Protein AF-A0A9Q6N7H1-F1 (afdb_monomer_lite)

Structure (mmCIF, N/CA/C/O backbone):
data_AF-A0A9Q6N7H1-F1
#
_entry.id   AF-A0A9Q6N7H1-F1
#
loop_
_atom_site.group_PDB
_atom_site.id
_atom_site.type_symbol
_atom_site.label_atom_id
_atom_site.label_alt_id
_atom_site.label_comp_id
_atom_site.label_asym_id
_atom_site.label_entity_id
_atom_site.label_seq_id
_atom_site.pdbx_PDB_ins_code
_atom_site.Cartn_x
_atom_site.Cartn_y
_atom_site.Cartn_z
_atom_site.occupancy
_atom_site.B_iso_or_equiv
_atom_site.auth_seq_id
_atom_site.auth_comp_id
_atom_site.auth_asym_id
_atom_site.auth_atom_id
_atom_site.pdbx_PDB_model_num
ATOM 1 N N . MET A 1 1 ? 31.679 -38.097 -12.441 1.00 53.19 1 MET A N 1
ATOM 2 C CA . MET A 1 1 ? 30.919 -36.877 -12.787 1.00 53.19 1 MET A CA 1
ATOM 3 C C . MET A 1 1 ? 29.824 -36.692 -11.748 1.00 53.19 1 MET A C 1
ATOM 5 O O . MET A 1 1 ? 28.789 -37.334 -11.844 1.00 53.19 1 MET A O 1
ATOM 9 N N . SER A 1 2 ? 30.082 -35.903 -10.707 1.00 49.56 2 SER A N 1
ATOM 10 C CA . SER A 1 2 ? 29.137 -35.675 -9.607 1.00 49.56 2 SER A CA 1
ATOM 11 C C . SER A 1 2 ? 28.218 -34.517 -9.990 1.00 49.56 2 SER A C 1
ATOM 13 O O . SER A 1 2 ? 28.623 -33.361 -9.922 1.00 49.56 2 SER A O 1
ATOM 15 N N . GLN A 1 3 ? 27.012 -34.813 -10.472 1.00 61.59 3 GLN A N 1
ATOM 16 C CA . GLN A 1 3 ? 26.020 -33.783 -10.779 1.00 61.59 3 GLN A CA 1
ATOM 17 C C . GLN A 1 3 ? 25.401 -33.287 -9.469 1.00 61.59 3 GLN A C 1
ATOM 19 O O . GLN A 1 3 ? 24.604 -33.982 -8.844 1.00 61.59 3 GLN A O 1
ATOM 24 N N . THR A 1 4 ? 25.785 -32.094 -9.022 1.00 62.22 4 THR A N 1
ATOM 25 C CA . THR A 1 4 ? 25.113 -31.416 -7.910 1.00 62.22 4 THR A CA 1
ATOM 26 C C . THR A 1 4 ? 23.775 -30.887 -8.411 1.00 62.22 4 THR A C 1
ATOM 28 O O . THR A 1 4 ? 23.733 -29.903 -9.152 1.00 62.22 4 THR A O 1
ATOM 31 N N . LEU A 1 5 ? 22.683 -31.560 -8.042 1.00 66.44 5 LEU A N 1
ATOM 32 C CA . LEU A 1 5 ? 21.327 -31.067 -8.275 1.00 66.44 5 LEU A CA 1
ATOM 33 C C . LEU A 1 5 ? 21.184 -29.672 -7.635 1.00 66.44 5 LEU A C 1
ATOM 35 O O . LEU A 1 5 ? 21.601 -29.496 -6.487 1.00 66.44 5 LEU A O 1
ATOM 39 N N . PRO A 1 6 ? 20.615 -28.678 -8.337 1.00 64.31 6 PRO A N 1
ATOM 40 C CA . PRO A 1 6 ? 20.363 -27.374 -7.744 1.00 64.31 6 PRO A CA 1
ATOM 41 C C . PRO A 1 6 ? 19.413 -27.546 -6.555 1.00 64.31 6 PRO A C 1
ATOM 43 O O . PRO A 1 6 ? 18.303 -28.057 -6.704 1.00 64.31 6 PRO A O 1
ATOM 46 N N . VAL A 1 7 ? 19.864 -27.135 -5.366 1.00 68.19 7 VAL A N 1
ATOM 47 C CA . VAL A 1 7 ? 19.034 -27.065 -4.159 1.00 68.19 7 VAL A CA 1
ATOM 48 C C . VAL A 1 7 ? 17.846 -26.164 -4.484 1.00 68.19 7 VAL A C 1
ATOM 50 O O . VAL A 1 7 ? 18.008 -24.959 -4.681 1.00 68.19 7 VAL A O 1
ATOM 53 N N . ALA A 1 8 ? 16.654 -26.754 -4.601 1.00 64.69 8 ALA A N 1
ATOM 54 C CA . ALA A 1 8 ? 15.433 -25.986 -4.782 1.00 64.69 8 ALA A CA 1
ATOM 55 C C . ALA A 1 8 ? 15.312 -24.995 -3.610 1.00 64.69 8 ALA A C 1
ATOM 57 O O . ALA A 1 8 ? 15.533 -25.394 -2.463 1.00 64.69 8 ALA A O 1
ATOM 58 N N . PRO A 1 9 ? 14.993 -23.715 -3.863 1.00 70.75 9 PRO A N 1
ATOM 59 C CA . PRO A 1 9 ? 14.917 -22.716 -2.808 1.00 70.75 9 PRO A CA 1
ATOM 60 C C . PRO A 1 9 ? 13.924 -23.181 -1.740 1.00 70.75 9 PRO A C 1
ATOM 62 O O . PRO A 1 9 ? 12.741 -23.395 -2.022 1.00 70.75 9 PRO A O 1
ATOM 65 N N . GLN A 1 10 ? 14.413 -23.371 -0.514 1.00 72.12 10 GLN A N 1
ATOM 66 C CA . GLN A 1 10 ? 13.589 -23.786 0.612 1.00 72.12 10 GLN A CA 1
ATOM 67 C C . GLN A 1 10 ? 12.590 -22.664 0.897 1.00 72.12 10 GLN A C 1
ATOM 69 O O . GLN A 1 10 ? 12.964 -21.575 1.329 1.00 72.12 10 GLN A O 1
ATOM 74 N N . ARG A 1 11 ? 11.309 -22.904 0.601 1.00 66.62 11 ARG A N 1
ATOM 75 C CA . ARG A 1 11 ? 10.240 -21.944 0.887 1.00 66.62 11 ARG A CA 1
ATOM 76 C C . ARG A 1 11 ? 10.117 -21.800 2.400 1.00 66.62 11 ARG A C 1
ATOM 78 O O . ARG A 1 11 ? 9.540 -22.650 3.072 1.00 66.62 11 ARG A O 1
ATOM 85 N N . THR A 1 12 ? 10.684 -20.733 2.946 1.00 73.00 12 THR A N 1
ATOM 86 C CA . THR A 1 12 ? 10.597 -20.401 4.366 1.00 73.00 12 THR A CA 1
ATOM 87 C C . THR A 1 12 ? 9.216 -19.824 4.667 1.00 73.00 12 THR A C 1
ATOM 89 O O . THR A 1 12 ? 8.992 -18.617 4.661 1.00 73.00 12 THR A O 1
ATOM 92 N N . PHE A 1 13 ? 8.260 -20.707 4.963 1.00 77.69 13 PHE A N 1
ATOM 93 C CA . PHE A 1 13 ? 6.891 -20.337 5.353 1.00 77.69 13 PHE A CA 1
ATOM 94 C C . PHE A 1 13 ? 6.805 -19.519 6.656 1.00 77.69 13 PHE A C 1
ATOM 96 O O . PHE A 1 13 ? 5.743 -18.993 6.978 1.00 77.69 13 PHE A O 1
ATOM 103 N N . GLY A 1 14 ? 7.911 -19.366 7.392 1.00 89.31 14 GLY A N 1
ATOM 104 C CA . GLY A 1 14 ? 7.947 -18.619 8.650 1.00 89.31 14 GLY A CA 1
ATOM 105 C C . GLY A 1 14 ? 7.576 -17.143 8.499 1.00 89.31 14 GLY A C 1
ATOM 106 O O . GLY A 1 14 ? 6.792 -16.636 9.292 1.00 89.31 14 GLY A O 1
ATOM 107 N N . ALA A 1 15 ? 8.071 -16.461 7.461 1.00 89.50 15 ALA A N 1
ATOM 108 C CA . ALA A 1 15 ? 7.789 -15.039 7.252 1.00 89.50 15 ALA A CA 1
ATOM 109 C C . ALA A 1 15 ? 6.299 -14.734 6.974 1.00 89.50 15 ALA A C 1
ATOM 111 O O . ALA A 1 15 ? 5.737 -13.893 7.678 1.00 89.50 15 ALA A O 1
ATOM 112 N N . PRO A 1 16 ? 5.617 -15.400 6.014 1.00 91.50 16 PRO A N 1
ATOM 113 C CA . PRO A 1 16 ? 4.194 -15.148 5.783 1.00 91.50 16 PRO A CA 1
ATOM 114 C C . PRO A 1 16 ? 3.322 -15.590 6.963 1.00 91.50 16 PRO A C 1
ATOM 116 O O . PRO A 1 16 ? 2.347 -14.912 7.274 1.00 91.50 16 PRO A O 1
ATOM 119 N N . LEU A 1 17 ? 3.684 -16.675 7.658 1.00 94.31 17 LEU A N 1
ATOM 120 C CA . LEU A 1 17 ? 2.961 -17.107 8.853 1.00 94.31 17 LEU A CA 1
ATOM 121 C C . LEU A 1 17 ? 3.080 -16.078 9.982 1.00 94.31 17 LEU A C 1
ATOM 123 O O . LEU A 1 17 ? 2.081 -15.720 10.597 1.00 94.31 17 LEU A O 1
ATOM 127 N N . PHE A 1 18 ? 4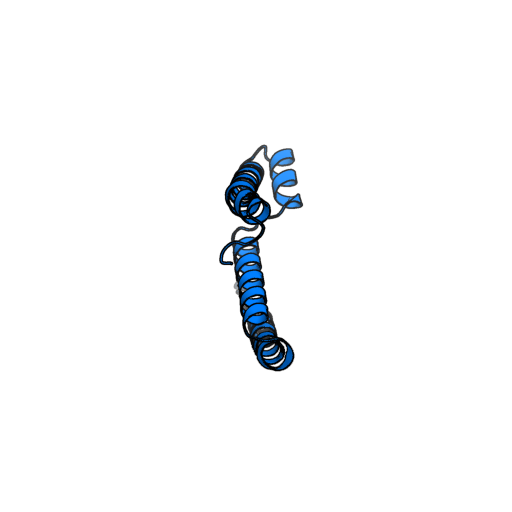.284 -15.559 10.223 1.00 95.38 18 PHE A N 1
ATOM 128 C CA . PHE A 1 18 ? 4.515 -14.517 11.219 1.00 95.38 18 PHE A CA 1
ATOM 129 C C . PHE A 1 18 ? 3.757 -13.227 10.882 1.00 95.38 18 PHE A C 1
ATOM 131 O O . PHE A 1 18 ? 3.115 -12.644 11.753 1.00 95.38 18 PHE A O 1
ATOM 138 N N . ALA A 1 19 ? 3.760 -12.816 9.610 1.00 94.00 19 ALA A N 1
ATOM 139 C CA . ALA A 1 19 ? 2.979 -11.671 9.150 1.00 94.00 19 ALA A CA 1
ATOM 140 C C . ALA A 1 19 ? 1.470 -11.880 9.364 1.00 94.00 19 ALA A C 1
ATOM 142 O O . ALA A 1 19 ? 0.793 -10.970 9.836 1.00 94.00 19 ALA A O 1
ATOM 143 N N . LEU A 1 20 ? 0.948 -13.080 9.078 1.00 95.75 20 LEU A N 1
ATOM 144 C CA . LEU A 1 20 ? -0.457 -13.420 9.312 1.00 95.75 20 LEU A CA 1
ATOM 145 C C . LEU A 1 20 ? -0.808 -13.384 10.805 1.00 95.75 20 LEU A C 1
ATOM 147 O O . LEU A 1 20 ? -1.831 -12.812 11.174 1.00 95.75 20 LEU A O 1
ATOM 151 N N . LEU A 1 21 ? 0.047 -13.949 11.663 1.00 97.56 21 LEU A N 1
ATOM 152 C CA . LEU A 1 21 ? -0.137 -13.922 13.116 1.00 97.56 21 LEU A CA 1
ATOM 153 C C . LEU A 1 21 ? -0.161 -12.490 13.654 1.00 97.56 21 LEU A C 1
ATOM 155 O O . LEU A 1 21 ? -1.039 -12.156 14.447 1.00 97.56 21 LEU A O 1
ATOM 159 N N . LEU A 1 22 ? 0.748 -11.629 13.187 1.00 97.25 22 LEU A N 1
ATOM 160 C CA . LEU A 1 22 ? 0.738 -10.205 13.525 1.00 97.25 22 LEU A CA 1
ATOM 161 C C . LEU A 1 22 ? -0.537 -9.507 13.041 1.00 97.25 22 LEU A C 1
ATOM 163 O O . LEU A 1 22 ? -1.099 -8.701 13.779 1.00 97.25 22 LEU A O 1
ATOM 167 N N . LEU A 1 23 ? -1.013 -9.823 11.834 1.00 97.31 23 LEU A N 1
ATOM 168 C CA . LEU A 1 23 ? -2.226 -9.219 11.285 1.00 97.31 23 LEU A CA 1
ATOM 169 C C . LEU A 1 23 ? -3.464 -9.587 12.110 1.00 97.31 23 LEU A C 1
ATOM 171 O O . LEU A 1 23 ? -4.252 -8.715 12.470 1.00 97.31 23 LEU A O 1
ATOM 175 N N . VAL A 1 24 ? -3.615 -10.875 12.429 1.00 97.88 24 VAL A N 1
ATOM 176 C CA . VAL A 1 24 ? -4.743 -11.397 13.211 1.00 97.88 24 VAL A CA 1
ATOM 177 C C . VAL A 1 24 ? -4.665 -10.909 14.656 1.00 97.88 24 VAL A C 1
ATOM 179 O O . VAL A 1 24 ? -5.652 -10.396 15.180 1.00 97.88 24 VAL A O 1
ATOM 182 N N . GLY A 1 25 ? -3.495 -11.005 15.291 1.00 98.00 25 GLY A N 1
ATOM 183 C CA . GLY A 1 25 ? -3.283 -10.513 16.653 1.00 98.00 25 GLY A CA 1
ATOM 184 C C . GLY A 1 25 ? -3.537 -9.010 16.766 1.00 98.00 25 GLY A C 1
ATOM 185 O O . GLY A 1 25 ? -4.244 -8.569 17.671 1.00 98.00 25 GLY A O 1
ATOM 186 N N . GLY A 1 26 ? -3.044 -8.234 15.796 1.00 97.38 26 GLY A N 1
ATOM 187 C CA . GLY A 1 26 ? -3.333 -6.810 15.672 1.00 97.38 26 GLY A CA 1
ATOM 188 C C . GLY A 1 26 ? -4.830 -6.544 15.535 1.00 97.38 26 GLY A C 1
ATOM 189 O O . GLY A 1 26 ? -5.376 -5.764 16.309 1.00 97.38 26 GLY A O 1
ATOM 190 N N . ALA A 1 27 ? -5.519 -7.223 14.614 1.00 97.56 27 ALA A N 1
ATOM 191 C CA . ALA A 1 27 ? -6.958 -7.056 14.406 1.00 97.56 27 ALA A CA 1
ATOM 192 C C . ALA A 1 27 ? -7.778 -7.336 15.678 1.00 97.56 27 ALA A C 1
ATOM 194 O O . ALA A 1 27 ? -8.662 -6.550 16.013 1.00 97.56 27 ALA A O 1
ATOM 195 N N . LEU A 1 28 ? -7.463 -8.402 16.421 1.00 97.88 28 LEU A N 1
ATOM 196 C CA . LEU A 1 28 ? -8.138 -8.731 17.684 1.00 97.88 28 LEU A CA 1
ATOM 197 C C . LEU A 1 28 ? -7.878 -7.680 18.773 1.00 97.88 28 LEU A C 1
ATOM 199 O O . LEU A 1 28 ? -8.802 -7.258 19.473 1.00 97.88 28 LEU A O 1
ATOM 203 N N . PHE A 1 29 ? -6.634 -7.213 18.895 1.00 97.75 29 PHE A N 1
ATOM 204 C CA . PHE A 1 29 ? -6.278 -6.141 19.825 1.00 97.75 29 PHE A CA 1
ATOM 205 C C . PHE A 1 29 ? -7.030 -4.843 19.493 1.00 97.75 29 PHE A C 1
ATOM 207 O O . PHE A 1 29 ? -7.651 -4.221 20.350 1.00 97.75 29 PHE A O 1
ATOM 214 N N . LEU A 1 30 ? -7.043 -4.466 18.219 1.00 97.62 30 LEU A N 1
ATOM 215 C CA . LEU A 1 30 ? -7.709 -3.269 17.721 1.00 97.62 30 LEU A CA 1
ATOM 216 C C . LEU A 1 30 ? -9.231 -3.334 17.883 1.00 97.62 30 LEU A C 1
ATOM 218 O O . LEU A 1 30 ? -9.844 -2.338 18.265 1.00 97.62 30 LEU A O 1
ATOM 222 N N . GLN A 1 31 ? -9.831 -4.504 17.665 1.00 97.12 31 GLN A N 1
ATOM 223 C CA . GLN A 1 31 ? -11.262 -4.722 17.863 1.00 97.12 31 GLN A CA 1
ATOM 224 C C . GLN A 1 31 ? -11.682 -4.528 19.324 1.00 97.12 31 GLN A C 1
ATOM 226 O O . GLN A 1 31 ? -12.763 -4.002 19.575 1.00 97.12 31 GLN A O 1
ATOM 231 N N . THR A 1 32 ? -10.846 -4.953 20.275 1.00 96.62 32 THR A N 1
ATOM 232 C CA . THR A 1 32 ? -11.161 -4.889 21.712 1.00 96.62 32 THR A CA 1
ATOM 233 C C . THR A 1 32 ? -10.873 -3.522 22.330 1.00 96.62 32 THR A C 1
ATOM 235 O O . THR A 1 32 ? -11.604 -3.113 23.225 1.00 96.62 32 THR A O 1
ATOM 238 N N . GLN A 1 33 ? -9.849 -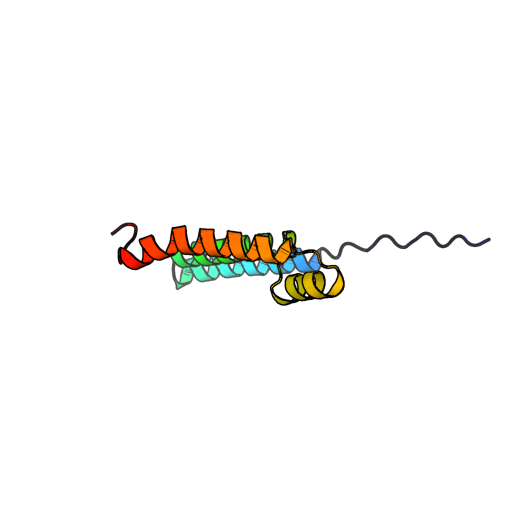2.805 21.853 1.00 96.88 33 GLN A N 1
ATOM 239 C CA . GLN A 1 33 ? -9.388 -1.550 22.467 1.00 96.88 33 GLN A CA 1
ATOM 240 C C . GLN A 1 33 ? -9.876 -0.274 21.763 1.00 96.88 33 GLN A C 1
ATOM 242 O O . GLN A 1 33 ? -9.955 0.775 22.394 1.00 96.88 33 GLN A O 1
ATOM 247 N N . VAL A 1 34 ? -10.161 -0.328 20.456 1.00 95.75 34 VAL A N 1
ATOM 248 C CA . VAL A 1 34 ? -10.452 0.871 19.637 1.00 95.75 34 VAL A CA 1
ATOM 249 C C . VAL A 1 34 ? -11.761 0.728 18.862 1.00 95.75 34 VAL A C 1
ATOM 251 O O . VAL A 1 34 ? -12.554 1.664 18.799 1.00 95.75 34 VAL A O 1
ATOM 254 N N . GLY A 1 35 ? -11.995 -0.445 18.270 1.00 95.31 35 GLY A N 1
ATOM 255 C CA . GLY A 1 35 ? -13.217 -0.792 17.548 1.00 95.31 35 GLY A CA 1
ATOM 256 C C . GLY A 1 35 ? -13.013 -1.110 16.063 1.00 95.31 35 GLY A C 1
ATOM 257 O O . GLY A 1 35 ? -11.914 -1.030 15.506 1.00 95.31 35 GLY A O 1
ATOM 258 N N . ALA A 1 36 ? -14.120 -1.456 15.401 1.00 95.75 36 ALA A N 1
ATOM 259 C CA . ALA A 1 36 ? -14.125 -2.055 14.062 1.00 95.75 36 ALA A CA 1
ATOM 260 C C . ALA A 1 36 ? -13.504 -1.168 12.970 1.00 95.75 36 ALA A C 1
ATOM 262 O O . ALA A 1 36 ? -12.852 -1.671 12.057 1.00 95.75 36 ALA A O 1
ATOM 263 N N . ARG A 1 37 ? -13.644 0.161 13.068 1.00 95.25 37 ARG A N 1
ATOM 264 C CA . ARG A 1 37 ? -13.074 1.090 12.078 1.00 95.25 37 ARG A CA 1
ATOM 265 C C . ARG A 1 37 ? -11.556 0.946 11.964 1.00 95.25 37 ARG A C 1
ATOM 267 O O . ARG A 1 37 ? -11.027 0.947 10.856 1.00 95.25 37 ARG A O 1
ATOM 274 N N . GLN A 1 38 ? -10.855 0.792 13.085 1.00 97.19 38 GLN A N 1
ATOM 275 C CA . GLN A 1 38 ? -9.398 0.683 13.069 1.00 97.19 38 GLN A CA 1
ATOM 276 C C . GLN A 1 38 ? -8.937 -0.689 12.549 1.00 97.19 38 GLN A C 1
ATOM 278 O O . GLN A 1 38 ? -7.903 -0.779 11.891 1.00 97.19 38 GLN A O 1
ATOM 283 N N . VAL A 1 39 ? -9.739 -1.741 12.751 1.00 97.81 39 VAL A N 1
ATOM 284 C CA . VAL A 1 39 ? -9.521 -3.053 12.119 1.00 97.81 39 VAL A CA 1
ATOM 285 C C . VAL A 1 39 ? -9.636 -2.946 10.599 1.00 97.81 39 VAL A C 1
ATOM 287 O O . VAL A 1 39 ? -8.768 -3.440 9.884 1.00 97.81 39 VAL A O 1
ATOM 290 N N . LEU A 1 40 ? -10.655 -2.248 10.089 1.00 97.44 40 LEU A N 1
ATOM 291 C CA . LEU A 1 40 ? -10.806 -2.020 8.648 1.00 97.44 40 LEU A CA 1
ATOM 292 C C . LEU A 1 40 ? -9.612 -1.253 8.064 1.00 97.44 40 LEU A C 1
ATOM 294 O O . LEU A 1 40 ? -9.128 -1.606 6.992 1.00 97.44 40 LEU A O 1
ATOM 298 N N . LEU A 1 41 ? -9.095 -0.249 8.780 1.00 96.69 41 LEU A N 1
ATOM 299 C CA . LEU A 1 41 ? -7.899 0.487 8.360 1.00 96.69 41 LEU A CA 1
ATOM 300 C C . LEU A 1 41 ? -6.637 -0.387 8.366 1.00 96.69 41 LEU A C 1
ATOM 302 O O . LEU A 1 41 ? -5.829 -0.280 7.444 1.00 96.69 41 LEU A O 1
ATOM 306 N N . LEU A 1 42 ? -6.481 -1.282 9.349 1.00 97.75 42 LEU A N 1
ATOM 307 C CA . LEU A 1 42 ? -5.395 -2.267 9.363 1.00 97.75 42 LEU A CA 1
ATOM 308 C C . LEU A 1 42 ? -5.466 -3.179 8.132 1.00 97.75 42 LEU A C 1
ATOM 310 O O . LEU A 1 42 ? -4.466 -3.356 7.437 1.00 97.75 42 LEU A O 1
ATOM 314 N N . LEU A 1 43 ? -6.648 -3.734 7.847 1.00 97.50 43 LEU A N 1
ATOM 315 C CA . LEU A 1 43 ? -6.863 -4.610 6.694 1.00 97.50 43 LEU A CA 1
ATOM 316 C C . LEU A 1 43 ? -6.621 -3.875 5.373 1.00 97.50 43 LEU A C 1
ATOM 318 O O . LEU A 1 43 ? -5.987 -4.428 4.475 1.00 97.50 43 LEU A O 1
ATOM 322 N N . LEU A 1 44 ? -7.059 -2.617 5.270 1.00 97.31 44 LEU A N 1
ATOM 323 C CA . LEU A 1 44 ? -6.785 -1.772 4.111 1.00 97.31 44 LEU A CA 1
ATOM 324 C C . LEU A 1 44 ? -5.278 -1.555 3.930 1.00 97.31 44 LEU A C 1
ATOM 326 O O . LEU A 1 44 ? -4.764 -1.750 2.831 1.00 97.31 44 LEU A O 1
ATOM 330 N N . GLY A 1 45 ? -4.551 -1.218 4.998 1.00 97.06 45 GLY A N 1
ATOM 331 C CA . GLY A 1 45 ? -3.095 -1.069 4.960 1.00 97.06 45 GLY A CA 1
ATOM 332 C C . GLY A 1 45 ? -2.380 -2.355 4.536 1.00 97.06 45 GLY A C 1
ATOM 333 O O . GLY A 1 45 ? -1.465 -2.311 3.714 1.00 97.06 45 GLY A O 1
ATOM 334 N N . ALA A 1 46 ? -2.834 -3.508 5.031 1.00 97.12 46 ALA A N 1
ATOM 335 C CA . ALA A 1 46 ? -2.301 -4.816 4.660 1.00 97.12 46 ALA A CA 1
ATOM 336 C C . ALA A 1 46 ? -2.530 -5.139 3.178 1.00 97.12 46 ALA A C 1
ATOM 338 O O . ALA A 1 46 ? -1.604 -5.558 2.483 1.00 97.12 46 ALA A O 1
ATOM 339 N N . ALA A 1 47 ? -3.748 -4.899 2.683 1.00 96.56 47 ALA A N 1
ATOM 340 C CA . ALA A 1 47 ? -4.095 -5.087 1.281 1.00 96.56 47 ALA A CA 1
ATOM 341 C C . ALA A 1 47 ? -3.255 -4.173 0.377 1.00 96.56 47 ALA A C 1
ATOM 343 O O . ALA A 1 47 ? -2.651 -4.646 -0.585 1.00 96.56 47 ALA A O 1
ATOM 344 N N . LEU A 1 48 ? -3.134 -2.886 0.724 1.00 95.31 48 LEU A N 1
ATOM 345 C CA . LEU A 1 48 ? -2.279 -1.943 0.004 1.00 95.31 48 LEU A CA 1
ATOM 346 C C . LEU A 1 48 ? -0.818 -2.417 -0.004 1.00 95.31 48 LEU A C 1
ATOM 348 O O . LEU A 1 48 ? -0.216 -2.510 -1.072 1.00 95.31 48 LEU A O 1
ATOM 352 N N . GLY A 1 49 ? -0.264 -2.814 1.143 1.00 94.31 49 GLY A N 1
ATOM 353 C CA . GLY A 1 49 ? 1.096 -3.350 1.233 1.00 94.31 49 GLY A CA 1
ATOM 354 C C . GLY A 1 49 ? 1.322 -4.577 0.343 1.00 94.31 49 GLY A C 1
ATOM 355 O O . GLY A 1 49 ? 2.316 -4.639 -0.382 1.00 94.31 49 GLY A O 1
ATOM 356 N N . LEU A 1 50 ? 0.373 -5.519 0.331 1.00 95.38 50 LEU A N 1
ATOM 357 C CA . LEU A 1 50 ? 0.436 -6.715 -0.509 1.00 95.38 50 LEU A CA 1
ATOM 358 C C . LEU A 1 50 ? 0.402 -6.369 -2.005 1.00 95.38 50 LEU A C 1
ATOM 360 O O . LEU A 1 50 ? 1.190 -6.920 -2.776 1.00 95.38 50 LEU A O 1
ATOM 364 N N . THR A 1 51 ? -0.461 -5.434 -2.420 1.00 93.56 51 THR A N 1
ATOM 365 C CA . THR A 1 51 ? -0.519 -4.984 -3.823 1.00 93.56 51 THR A CA 1
ATOM 366 C C . THR A 1 51 ? 0.786 -4.322 -4.266 1.00 93.56 51 THR A C 1
ATOM 368 O O . THR A 1 51 ? 1.286 -4.628 -5.349 1.00 93.56 51 THR A O 1
ATOM 371 N N . LEU A 1 52 ? 1.386 -3.481 -3.416 1.00 92.19 52 LEU A N 1
ATOM 372 C CA . LEU A 1 52 ? 2.660 -2.816 -3.700 1.00 92.19 52 LEU A CA 1
ATOM 373 C C . LEU A 1 52 ? 3.812 -3.818 -3.807 1.00 92.19 52 LEU A C 1
ATOM 375 O O . LEU A 1 52 ? 4.624 -3.724 -4.732 1.00 92.19 52 LEU A O 1
ATOM 379 N N . TYR A 1 53 ? 3.856 -4.796 -2.896 1.00 92.38 53 TYR A N 1
ATOM 380 C CA . TYR A 1 53 ? 4.839 -5.875 -2.927 1.00 92.38 53 TYR A CA 1
ATOM 381 C C . TYR A 1 53 ? 4.731 -6.688 -4.222 1.00 92.38 53 TYR A C 1
ATOM 383 O O . TYR A 1 53 ? 5.729 -6.865 -4.922 1.00 92.38 53 TYR A O 1
ATOM 391 N N . HIS A 1 54 ? 3.521 -7.120 -4.592 1.00 91.81 54 HIS A N 1
ATOM 392 C CA . HIS A 1 54 ? 3.303 -7.910 -5.806 1.00 91.81 54 HIS A CA 1
ATOM 393 C C . HIS A 1 54 ? 3.590 -7.142 -7.095 1.00 91.81 54 HIS A C 1
ATOM 395 O O . HIS A 1 54 ? 4.131 -7.715 -8.038 1.00 91.81 54 HIS A O 1
ATOM 401 N N . ALA A 1 55 ? 3.269 -5.851 -7.140 1.00 89.38 55 ALA A N 1
ATOM 402 C CA . ALA A 1 55 ? 3.559 -5.015 -8.297 1.00 89.38 55 ALA A CA 1
ATOM 403 C C . ALA A 1 55 ? 5.050 -4.637 -8.414 1.00 89.38 55 ALA A C 1
ATOM 405 O O . ALA A 1 55 ? 5.423 -3.959 -9.373 1.00 89.38 55 ALA A O 1
ATOM 406 N N . ALA A 1 56 ? 5.895 -5.023 -7.440 1.00 87.94 56 ALA A N 1
ATOM 407 C CA . ALA A 1 56 ? 7.264 -4.521 -7.274 1.00 87.94 56 ALA A CA 1
ATOM 408 C C . ALA A 1 56 ? 7.326 -2.986 -7.402 1.00 87.94 56 ALA A C 1
ATOM 410 O O . ALA A 1 56 ? 8.271 -2.403 -7.949 1.00 87.94 56 ALA A O 1
ATOM 411 N N . PHE A 1 57 ? 6.260 -2.332 -6.937 1.00 88.88 57 PHE A N 1
ATOM 412 C CA . PHE A 1 57 ? 6.005 -0.931 -7.196 1.00 88.88 57 PHE A CA 1
ATOM 413 C C . PHE A 1 57 ? 6.791 -0.096 -6.193 1.00 88.88 57 PHE A C 1
ATOM 415 O O . PHE A 1 57 ? 6.384 0.098 -5.050 1.00 88.88 57 PHE A O 1
ATOM 422 N N . GLY A 1 58 ? 7.964 0.365 -6.623 1.00 88.25 58 GLY A N 1
ATOM 423 C CA . GLY A 1 58 ? 8.867 1.169 -5.811 1.00 88.25 58 GLY A CA 1
ATOM 424 C C . GLY A 1 58 ? 9.155 2.517 -6.454 1.00 88.25 58 GLY A C 1
ATOM 425 O O . GLY A 1 58 ? 9.349 2.617 -7.667 1.00 88.25 58 GLY A O 1
ATOM 426 N N . PHE A 1 59 ? 9.248 3.560 -5.629 1.00 88.19 59 PHE A N 1
ATOM 427 C CA . PHE A 1 59 ? 9.648 4.887 -6.091 1.00 88.19 59 PHE A CA 1
ATOM 428 C C . PHE A 1 59 ? 11.084 4.870 -6.628 1.00 88.19 59 PHE A C 1
ATOM 430 O O . PHE A 1 59 ? 11.319 5.181 -7.793 1.00 88.19 59 PHE A O 1
ATOM 437 N N . THR A 1 60 ? 12.037 4.389 -5.830 1.00 92.94 60 THR A N 1
ATOM 438 C CA . THR A 1 60 ? 13.464 4.368 -6.190 1.00 92.94 60 THR A CA 1
ATOM 439 C C . THR A 1 60 ? 13.793 3.412 -7.343 1.00 92.94 60 THR A C 1
ATOM 441 O O . THR A 1 60 ? 14.662 3.706 -8.165 1.00 92.94 60 THR A O 1
ATOM 444 N N . SER A 1 61 ? 13.131 2.252 -7.424 1.00 90.44 61 SER A N 1
ATOM 445 C CA . SER A 1 61 ? 13.406 1.248 -8.463 1.00 90.44 61 SER A CA 1
ATOM 446 C C . SER A 1 61 ? 12.940 1.711 -9.844 1.00 90.44 61 SER A C 1
ATOM 448 O O . SER A 1 61 ? 13.698 1.583 -10.805 1.00 90.44 61 SER A O 1
ATOM 450 N N . ALA A 1 62 ?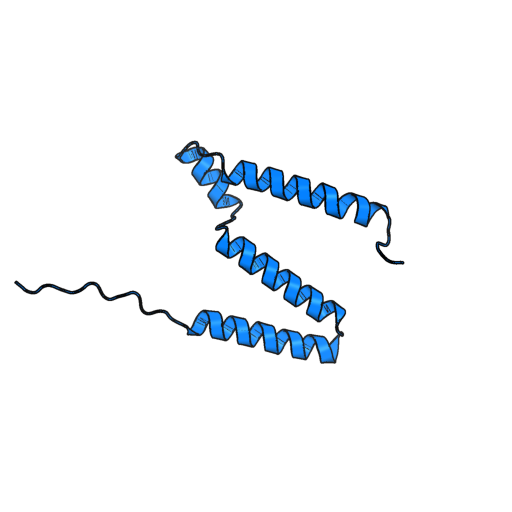 11.746 2.308 -9.943 1.00 92.06 62 ALA A N 1
ATOM 451 C CA . ALA A 1 62 ? 11.198 2.810 -11.202 1.00 92.06 62 ALA A CA 1
ATOM 452 C C . ALA A 1 62 ? 12.094 3.881 -11.844 1.00 92.06 62 ALA A C 1
ATOM 454 O O . ALA A 1 62 ? 12.375 3.808 -13.040 1.00 92.06 62 ALA A O 1
ATOM 455 N N . TRP A 1 63 ? 12.603 4.828 -11.048 1.00 93.25 63 TRP A N 1
ATOM 456 C CA . TRP A 1 63 ? 13.546 5.848 -11.520 1.00 93.25 63 TRP A CA 1
ATOM 457 C C . TRP A 1 63 ? 14.865 5.244 -11.999 1.00 93.25 63 TRP A C 1
ATOM 459 O O . TRP A 1 63 ? 15.359 5.604 -13.067 1.00 93.25 63 TRP A O 1
ATOM 469 N N . ARG A 1 64 ? 15.418 4.281 -11.253 1.00 94.44 64 ARG A N 1
ATOM 470 C CA . ARG A 1 64 ? 16.659 3.595 -11.635 1.00 94.44 64 ARG A CA 1
ATOM 471 C C . ARG A 1 64 ? 16.516 2.865 -12.970 1.00 94.44 64 ARG A C 1
ATOM 473 O O . ARG A 1 64 ? 17.379 3.010 -13.828 1.00 94.44 64 ARG A O 1
ATOM 480 N N . VAL A 1 65 ? 15.430 2.111 -13.147 1.00 94.50 65 VAL A N 1
ATOM 481 C CA . VAL A 1 65 ? 15.121 1.392 -14.396 1.00 94.50 65 VAL A CA 1
ATOM 482 C C . VAL A 1 65 ? 14.898 2.372 -15.548 1.00 94.50 65 VAL A C 1
ATOM 484 O O . VAL A 1 65 ? 15.353 2.129 -16.662 1.00 94.50 65 VAL A O 1
ATOM 487 N N . PHE A 1 66 ? 14.258 3.514 -15.299 1.00 95.19 66 PHE A N 1
ATOM 488 C CA . PHE A 1 66 ? 14.095 4.542 -16.321 1.00 95.19 66 PHE A CA 1
ATOM 489 C C . PHE A 1 66 ? 15.433 5.146 -16.769 1.00 95.19 66 PHE A C 1
ATOM 491 O O . PHE A 1 66 ? 15.677 5.250 -17.966 1.00 95.19 66 PHE A O 1
ATOM 498 N N . ILE A 1 67 ? 16.316 5.511 -15.837 1.00 96.62 67 ILE A N 1
ATOM 499 C CA . ILE A 1 67 ? 17.616 6.113 -16.172 1.00 96.62 67 ILE A CA 1
ATOM 500 C C . ILE A 1 67 ? 18.524 5.095 -16.871 1.00 96.62 67 ILE A C 1
ATOM 502 O O . ILE A 1 67 ? 19.122 5.409 -17.899 1.00 96.62 67 ILE A O 1
ATOM 506 N N . ARG A 1 68 ? 18.613 3.877 -16.323 1.00 97.31 68 ARG A N 1
ATOM 507 C CA . ARG A 1 68 ? 19.512 2.827 -16.815 1.00 97.31 68 ARG A CA 1
ATOM 508 C C . ARG A 1 68 ? 19.016 2.202 -18.116 1.00 97.31 68 ARG A C 1
ATOM 510 O O . ARG A 1 68 ? 19.772 2.112 -19.075 1.00 97.31 68 ARG A O 1
ATOM 517 N N . ASP A 1 69 ? 17.751 1.790 -18.141 1.00 96.81 69 ASP A N 1
ATOM 518 C CA . ASP A 1 69 ? 17.201 0.941 -19.202 1.00 96.81 69 ASP A CA 1
ATOM 519 C C . ASP A 1 69 ? 16.262 1.718 -20.141 1.00 96.81 69 ASP A C 1
ATOM 521 O O . ASP A 1 69 ? 15.679 1.133 -21.050 1.00 96.81 69 ASP A O 1
ATOM 525 N N . ARG A 1 70 ? 16.057 3.028 -19.914 1.00 95.31 70 ARG A N 1
ATOM 526 C CA . ARG A 1 70 ? 15.115 3.894 -20.662 1.00 95.31 70 ARG A CA 1
ATOM 527 C C . ARG A 1 70 ? 13.663 3.393 -20.646 1.00 95.31 70 ARG A C 1
ATOM 529 O O . ARG A 1 70 ? 12.824 3.849 -21.422 1.00 95.31 70 ARG A O 1
ATOM 536 N N . ARG A 1 71 ? 13.319 2.488 -19.721 1.00 94.56 71 ARG A N 1
ATOM 537 C CA . ARG A 1 71 ? 11.974 1.910 -1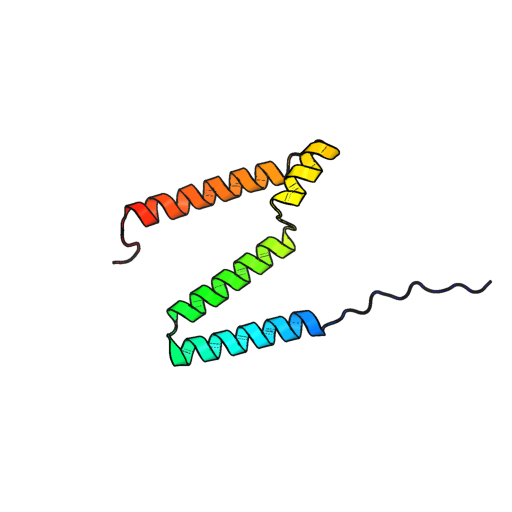9.581 1.00 94.56 71 ARG A CA 1
ATOM 538 C C . ARG A 1 71 ? 11.134 2.721 -18.596 1.00 94.56 71 ARG A C 1
ATOM 540 O O . ARG A 1 71 ? 11.209 2.531 -17.388 1.00 94.56 71 ARG A O 1
ATOM 547 N N . GLY A 1 72 ? 10.264 3.584 -19.118 1.00 93.50 72 GLY A N 1
ATOM 548 C CA . GLY A 1 72 ? 9.395 4.458 -18.312 1.00 93.50 72 GLY A CA 1
ATOM 549 C C . GLY A 1 72 ? 8.136 3.809 -17.719 1.00 93.50 72 GLY A C 1
ATOM 550 O O . GLY A 1 72 ? 7.279 4.523 -17.210 1.00 93.50 72 GLY A O 1
ATOM 551 N N . ALA A 1 73 ? 7.969 2.484 -17.793 1.00 93.81 73 ALA A N 1
ATOM 552 C CA . ALA A 1 73 ? 6.728 1.822 -17.371 1.00 93.81 73 ALA A CA 1
ATOM 553 C C . ALA A 1 73 ? 6.386 2.062 -15.889 1.00 93.81 73 ALA A C 1
ATOM 555 O O . ALA A 1 73 ? 5.236 2.366 -15.579 1.00 93.81 73 ALA A O 1
ATOM 556 N N . GLY A 1 74 ? 7.383 2.004 -14.998 1.00 93.12 74 GLY A N 1
ATOM 557 C CA . GLY A 1 74 ? 7.191 2.285 -13.572 1.00 93.12 74 GLY A CA 1
ATOM 558 C C . GLY A 1 74 ? 6.791 3.738 -13.298 1.00 93.12 74 GLY A C 1
ATOM 559 O O . GLY A 1 74 ? 5.889 3.979 -12.503 1.00 93.12 74 GLY A O 1
ATOM 560 N N . LEU A 1 75 ? 7.386 4.700 -14.015 1.00 94.50 75 LEU A N 1
ATOM 561 C CA . LEU A 1 75 ? 7.021 6.118 -13.896 1.00 94.50 75 LEU A CA 1
ATOM 562 C C . LEU A 1 75 ? 5.587 6.375 -14.365 1.00 94.50 75 LEU A C 1
ATOM 564 O O . LEU A 1 75 ? 4.831 7.059 -13.686 1.00 94.50 75 LEU A O 1
ATOM 568 N N . ARG A 1 76 ? 5.161 5.778 -15.486 1.00 94.94 76 ARG A N 1
ATOM 569 C CA . ARG A 1 76 ? 3.762 5.892 -15.931 1.00 94.94 76 ARG A CA 1
ATOM 570 C C . ARG A 1 76 ? 2.795 5.280 -14.922 1.00 94.94 76 ARG A C 1
ATOM 572 O O . ARG A 1 76 ? 1.759 5.874 -14.656 1.00 94.94 76 ARG A O 1
ATOM 579 N N . ALA A 1 77 ? 3.136 4.127 -14.345 1.00 94.19 77 ALA A N 1
ATOM 580 C CA . ALA A 1 77 ? 2.322 3.511 -13.303 1.00 94.19 77 ALA A CA 1
ATOM 581 C C . ALA A 1 77 ? 2.195 4.428 -12.070 1.00 94.19 77 ALA A C 1
ATOM 583 O O . ALA A 1 77 ? 1.107 4.536 -11.512 1.00 94.19 77 ALA A O 1
ATOM 584 N N . GLN A 1 78 ? 3.259 5.152 -11.697 1.00 94.25 78 GLN A N 1
ATOM 585 C CA . GLN A 1 78 ? 3.2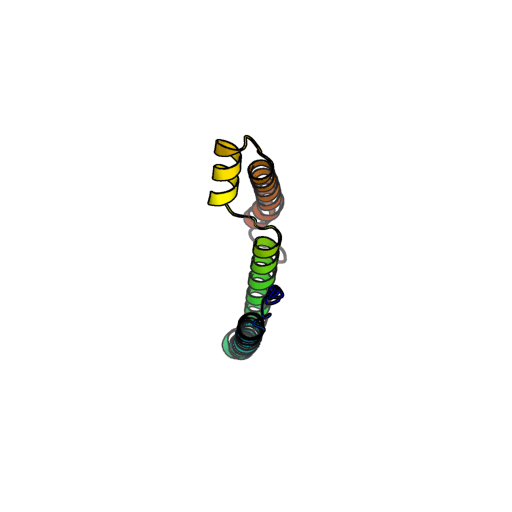01 6.188 -10.656 1.00 94.25 78 GLN A CA 1
ATOM 586 C C . GLN A 1 78 ? 2.267 7.336 -11.016 1.00 94.25 78 GLN A C 1
ATOM 588 O O . GLN A 1 78 ? 1.440 7.709 -10.190 1.00 94.25 78 GLN A O 1
ATOM 593 N N . MET A 1 79 ? 2.346 7.851 -12.243 1.00 96.25 79 MET A N 1
ATOM 594 C CA . MET A 1 79 ? 1.461 8.930 -12.685 1.00 96.25 79 MET A CA 1
ATOM 595 C C . MET A 1 79 ? -0.009 8.499 -12.712 1.00 96.25 79 MET A C 1
ATOM 597 O O . MET A 1 79 ? -0.867 9.257 -12.274 1.00 96.25 79 MET A O 1
ATOM 601 N N . VAL A 1 80 ? -0.307 7.277 -13.168 1.00 96.00 80 VAL A N 1
ATOM 602 C CA . VAL A 1 80 ? -1.676 6.732 -13.166 1.00 96.00 80 VAL A CA 1
ATOM 603 C C . VAL A 1 80 ? -2.186 6.539 -11.740 1.00 96.00 80 VAL A C 1
ATOM 605 O O . VAL A 1 80 ? -3.298 6.957 -11.432 1.00 96.00 80 VAL A O 1
ATOM 608 N N . MET A 1 81 ? -1.378 5.949 -10.856 1.00 94.75 81 MET A N 1
ATOM 609 C CA . MET A 1 81 ? -1.749 5.764 -9.452 1.00 94.75 81 MET A CA 1
ATOM 610 C C . MET A 1 81 ? -2.015 7.107 -8.762 1.00 94.75 81 MET A C 1
ATOM 612 O O . MET A 1 81 ? -3.042 7.253 -8.103 1.00 94.75 81 MET A O 1
ATOM 616 N N . LEU A 1 82 ? -1.151 8.107 -8.975 1.00 95.69 82 LEU A N 1
ATOM 617 C CA . LEU A 1 82 ? -1.342 9.457 -8.447 1.00 95.69 82 LEU A CA 1
ATOM 618 C C . LEU A 1 82 ? -2.621 10.100 -8.991 1.00 95.69 82 LEU A C 1
ATOM 620 O O . LEU A 1 82 ? -3.394 10.653 -8.216 1.00 95.69 82 LEU A O 1
ATOM 624 N N . ALA A 1 83 ? -2.865 10.009 -10.300 1.00 97.75 83 ALA A N 1
ATOM 625 C CA . ALA A 1 83 ? -4.075 10.550 -10.912 1.00 97.75 83 ALA A CA 1
ATOM 626 C C . ALA A 1 83 ? -5.340 9.924 -10.306 1.00 97.75 83 ALA A C 1
ATOM 628 O O . ALA A 1 83 ? -6.264 10.646 -9.941 1.00 97.75 83 ALA A O 1
ATOM 629 N N . LEU A 1 84 ? -5.362 8.599 -10.127 1.00 96.62 84 LEU A N 1
ATOM 630 C CA . LEU A 1 84 ? -6.474 7.902 -9.476 1.00 96.62 84 LEU A CA 1
ATOM 631 C C . LEU A 1 84 ? -6.643 8.330 -8.015 1.00 96.62 84 LEU A C 1
ATOM 633 O O . LEU A 1 84 ? -7.761 8.605 -7.590 1.00 96.62 84 LEU A O 1
ATOM 637 N N . ALA A 1 85 ? -5.549 8.434 -7.256 1.00 95.25 85 ALA A N 1
ATOM 638 C CA . ALA A 1 85 ? -5.589 8.894 -5.872 1.00 95.25 85 ALA A CA 1
ATOM 639 C C . ALA A 1 85 ? -6.143 10.324 -5.769 1.00 95.25 85 ALA A C 1
ATOM 641 O O . ALA A 1 85 ? -6.989 10.587 -4.922 1.00 95.25 85 ALA A O 1
ATOM 642 N N . VAL A 1 86 ? -5.728 11.232 -6.656 1.00 97.38 86 VAL A N 1
ATOM 643 C CA . VAL A 1 86 ? -6.253 12.604 -6.714 1.00 97.38 86 VAL A CA 1
ATOM 644 C C . VAL A 1 86 ? -7.745 12.604 -7.040 1.00 97.38 86 VAL A C 1
ATOM 646 O O . VAL A 1 86 ? -8.519 13.223 -6.314 1.00 97.38 86 VAL A O 1
ATOM 649 N N . LEU A 1 87 ? -8.166 11.879 -8.081 1.00 96.88 87 LEU A N 1
ATOM 650 C CA . LEU A 1 87 ? -9.572 11.820 -8.494 1.00 96.88 87 LEU A CA 1
ATOM 651 C C . LEU A 1 87 ? -10.488 11.226 -7.418 1.00 96.88 87 LEU A C 1
ATOM 653 O O . LEU A 1 87 ? -11.641 11.632 -7.318 1.00 96.88 87 LEU A O 1
ATOM 657 N N . LEU A 1 88 ? -9.988 10.289 -6.611 1.00 92.88 88 LEU A N 1
ATOM 658 C CA . LEU A 1 88 ? -10.753 9.676 -5.526 1.00 92.88 88 LEU A CA 1
ATOM 659 C C . LEU A 1 88 ? -10.734 10.526 -4.250 1.00 92.88 88 LEU A C 1
ATOM 661 O O . LEU A 1 88 ? -11.779 10.750 -3.642 1.00 92.88 88 LEU A O 1
ATOM 665 N N . PHE A 1 89 ? -9.560 10.997 -3.824 1.00 92.94 89 PHE A N 1
ATOM 666 C CA . PHE A 1 89 ? -9.407 11.640 -2.520 1.00 92.94 89 PHE A CA 1
ATOM 667 C C . PHE A 1 89 ? -9.721 13.131 -2.531 1.00 92.94 89 PHE A C 1
ATOM 669 O O . PHE A 1 89 ? -10.247 13.618 -1.539 1.00 92.94 89 PHE A O 1
ATOM 676 N N . PHE A 1 90 ? -9.437 13.881 -3.598 1.00 94.50 90 PHE A N 1
ATOM 677 C CA . PHE A 1 90 ? -9.662 15.333 -3.562 1.00 94.50 90 PHE A CA 1
ATOM 678 C C . PHE A 1 90 ? -11.147 15.693 -3.425 1.00 94.50 90 PHE A C 1
ATOM 680 O O . PHE A 1 90 ? -11.459 16.511 -2.559 1.00 94.50 90 PHE A O 1
ATOM 687 N N . PRO A 1 91 ? -12.081 15.073 -4.177 1.00 92.44 91 PRO A N 1
ATOM 688 C CA . PRO A 1 91 ? -13.508 15.314 -3.967 1.00 92.44 91 PRO A CA 1
ATOM 689 C C . PRO A 1 91 ? -13.965 14.890 -2.568 1.00 92.44 91 PRO A C 1
ATOM 691 O O . PRO A 1 91 ? -14.693 15.625 -1.909 1.00 92.44 91 PRO A O 1
ATOM 694 N N . ALA A 1 92 ? -13.486 13.737 -2.092 1.00 91.00 92 ALA A N 1
ATOM 695 C CA . ALA A 1 92 ? -13.798 13.219 -0.764 1.00 91.00 92 ALA A CA 1
ATOM 696 C C . ALA A 1 92 ? -13.357 14.160 0.367 1.00 91.00 92 ALA A C 1
ATOM 698 O O . ALA A 1 92 ? -14.109 14.402 1.306 1.00 91.00 92 ALA A O 1
ATOM 699 N N . LEU A 1 93 ? -12.138 14.694 0.273 1.00 89.81 93 LEU A N 1
ATOM 700 C CA . LEU A 1 93 ? -11.582 15.627 1.249 1.00 89.81 93 LEU A CA 1
ATOM 701 C C . LEU A 1 93 ? -12.268 16.995 1.166 1.00 89.81 93 LEU A C 1
ATOM 703 O O . LEU A 1 93 ? -12.536 17.602 2.198 1.00 89.81 93 LEU A O 1
ATOM 707 N N . GLY A 1 94 ? -12.583 17.462 -0.046 1.00 92.50 94 GLY A N 1
ATOM 708 C CA . GLY A 1 94 ? -13.288 18.725 -0.268 1.00 92.50 94 GLY A CA 1
ATOM 709 C C . GLY A 1 94 ? -14.728 18.723 0.249 1.00 92.50 94 GLY A C 1
ATOM 710 O O . GLY A 1 94 ? -15.204 19.756 0.708 1.00 92.50 94 GLY A O 1
ATOM 711 N N . ALA A 1 95 ? -15.406 17.571 0.229 1.00 91.19 95 ALA A N 1
ATOM 712 C CA . ALA A 1 95 ? -16.754 17.420 0.778 1.00 91.19 95 ALA A CA 1
ATOM 713 C C . ALA A 1 95 ? -16.804 17.503 2.319 1.00 91.19 95 ALA A C 1
ATOM 715 O O . ALA A 1 95 ? -17.871 17.728 2.884 1.00 91.19 95 ALA A O 1
ATOM 716 N N . GLY A 1 96 ? -15.674 17.325 3.016 1.00 83.88 96 GLY A N 1
ATOM 717 C CA . GLY A 1 96 ? -15.581 17.36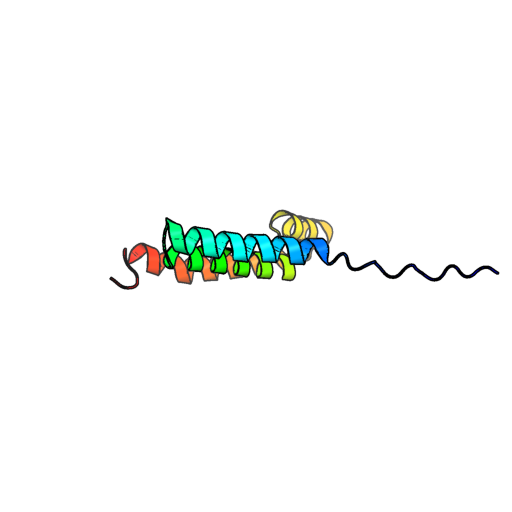0 4.482 1.00 83.88 96 GLY A CA 1
ATOM 718 C C . GLY A 1 96 ? -16.073 16.083 5.173 1.00 83.88 96 GLY A C 1
ATOM 719 O O . GLY A 1 96 ? -15.421 15.601 6.099 1.00 83.88 96 GLY A O 1
ATOM 720 N N . SER A 1 97 ? -17.157 15.479 4.685 1.00 83.50 97 SER A N 1
ATOM 721 C CA . SER A 1 97 ? -17.577 14.124 5.041 1.00 83.50 97 SER A CA 1
ATOM 722 C C . SER A 1 97 ? -18.082 13.369 3.810 1.00 83.50 97 SER A C 1
ATOM 724 O O . SER A 1 97 ? -18.683 13.935 2.900 1.00 83.50 97 SER A O 1
ATOM 726 N N . LEU A 1 98 ? -17.786 12.068 3.751 1.00 74.06 98 LEU A N 1
ATOM 727 C CA . LEU A 1 98 ? -18.192 11.209 2.631 1.00 74.06 98 LEU A CA 1
ATOM 728 C C . LEU A 1 98 ? -19.560 10.550 2.845 1.00 74.06 98 LEU A C 1
ATOM 730 O O . LEU A 1 98 ? -20.225 10.197 1.876 1.00 74.06 98 LEU A O 1
ATOM 734 N N . PHE A 1 99 ? -19.961 10.356 4.102 1.00 79.50 99 PHE A N 1
ATOM 735 C CA . PHE A 1 99 ? -21.154 9.589 4.474 1.00 79.50 99 PHE A CA 1
ATOM 736 C C . PHE A 1 99 ? -21.967 10.251 5.601 1.00 79.50 99 PHE A C 1
ATOM 738 O O . PHE A 1 99 ? -22.768 9.571 6.241 1.00 79.50 99 PHE A O 1
ATOM 745 N N . GLY A 1 100 ? -21.768 11.554 5.840 1.00 58.44 100 GLY A N 1
ATOM 746 C CA . GLY A 1 100 ? -22.301 12.270 7.007 1.00 58.44 100 GLY A CA 1
ATOM 747 C C . GLY A 1 100 ? -21.196 12.728 7.935 1.00 58.44 100 GLY A C 1
ATOM 748 O O . GLY A 1 100 ? -20.428 11.864 8.411 1.00 58.44 100 GLY A O 1
#

Foldseek 3Di:
DDDDDPDDPDPPCPVVVVVVCCLVVVLVVCCVPPRDVVNVVSVVVVVVVVVCVVVVQDPVVQVVCCVPVVDNPSVVVVVVVVVVCCVPVVVCVVVVHDPD

pLDDT: mean 89.94, std 11.14, range [49.56, 98.0]

Radius of gyration: 20.48 Å; chains: 1; bounding box: 53×56×43 Å

Secondary structure (DSSP, 8-state):
------------THHHHHHHHHHHHHHHHHHHHT-HHHHHHHHHHHHHHHHHHHTT--HHHHHHHHHHH--THHHHHHHHHHHHHHHHHHHHHHTS-S--

Organism: NCBI:txid380021

Sequence (100 aa):
MSQTLPVAPQRTFGAPLFALLLLVGGALFLQTQVGARQVLLLLLGAALGLTLYHAAFGFTSAWRVFIRDRRGAGLRAQMVMLALAVLLFFPALGAGSLFG